Protein AF-A0A7X9Q4H8-F1 (afdb_monomer_lite)

pLDDT: mean 90.02, std 9.73, range [53.22, 97.94]

Foldseek 3Di:
DDDDDPPPPDDDDPDDDDFDVVCVVVVHGRVVVVVVVVVVVCCVPVNDDDDDDDDDDDDD

Secondary structure (DSSP, 8-state):
--PPP-TTT----SS-----HHHHTTT--HHHHHHHHHHHHHHHHS---PPPPPPPP---

Radius of gyration: 21.09 Å; chains: 1; bounding box: 40×35×61 Å

Structure (mmCIF, N/CA/C/O backbone):
data_AF-A0A7X9Q4H8-F1
#
_entry.id   AF-A0A7X9Q4H8-F1
#
loop_
_atom_site.group_PDB
_atom_site.id
_atom_site.type_symbol
_atom_site.label_atom_id
_atom_site.label_alt_id
_atom_site.label_comp_id
_atom_site.label_asym_id
_atom_site.label_entity_id
_atom_site.label_seq_id
_atom_site.pdbx_PDB_ins_code
_atom_site.Cartn_x
_atom_site.Cartn_y
_atom_site.Cartn_z
_atom_site.occupancy
_atom_site.B_iso_or_equiv
_atom_site.auth_seq_id
_atom_site.auth_comp_id
_atom_site.auth_asym_id
_atom_site.auth_atom_id
_atom_site.pdbx_PDB_model_num
ATOM 1 N N . ASP A 1 1 ? -9.128 -28.479 10.365 1.00 53.22 1 ASP A N 1
ATOM 2 C CA . ASP A 1 1 ? -8.827 -28.705 8.936 1.00 53.22 1 ASP A CA 1
ATOM 3 C C . ASP A 1 1 ? -7.581 -27.947 8.507 1.00 53.22 1 ASP A C 1
ATOM 5 O O . ASP A 1 1 ? -7.660 -26.867 7.936 1.00 53.22 1 ASP A O 1
ATOM 9 N N . GLY A 1 2 ? -6.407 -28.475 8.862 1.00 53.22 2 GLY A N 1
ATOM 10 C CA . GLY A 1 2 ? -5.131 -27.844 8.528 1.00 53.22 2 GLY A CA 1
ATOM 11 C C . GLY A 1 2 ? -4.777 -28.096 7.067 1.00 53.22 2 GLY A C 1
ATOM 12 O O . GLY A 1 2 ? -4.318 -29.183 6.728 1.00 53.22 2 GLY A O 1
ATOM 13 N N . LYS A 1 3 ? -4.995 -27.105 6.197 1.00 74.69 3 LYS A N 1
ATOM 14 C CA . LYS A 1 3 ? -4.365 -27.090 4.874 1.00 74.69 3 LYS A CA 1
ATOM 15 C C . LYS A 1 3 ? -2.870 -26.867 5.075 1.00 74.69 3 LYS A C 1
ATOM 17 O O . LYS A 1 3 ? -2.465 -25.841 5.615 1.00 74.69 3 LYS A O 1
ATOM 22 N N . TRP A 1 4 ? -2.071 -27.840 4.657 1.00 73.00 4 TRP A N 1
ATOM 23 C CA . TRP A 1 4 ? -0.622 -27.702 4.603 1.00 73.00 4 TRP A CA 1
ATOM 24 C C . TRP A 1 4 ? -0.244 -26.568 3.650 1.00 73.00 4 TRP A C 1
ATOM 26 O O . TRP A 1 4 ? -0.864 -26.402 2.595 1.00 73.00 4 TRP A O 1
ATOM 36 N N . PHE A 1 5 ? 0.762 -25.784 4.032 1.00 75.88 5 PHE A N 1
ATOM 37 C CA . PHE A 1 5 ? 1.342 -24.787 3.139 1.00 75.88 5 PHE A CA 1
ATOM 38 C C . PHE A 1 5 ? 1.956 -25.496 1.921 1.00 75.88 5 PHE A C 1
ATOM 40 O O . PHE A 1 5 ? 2.461 -26.615 2.034 1.00 75.88 5 PHE A O 1
ATOM 47 N N . ARG A 1 6 ? 1.883 -24.868 0.744 1.00 80.81 6 ARG A N 1
ATOM 48 C CA . ARG A 1 6 ? 2.469 -25.419 -0.484 1.00 80.81 6 ARG A CA 1
ATOM 49 C C . ARG A 1 6 ? 3.984 -25.199 -0.448 1.00 80.81 6 ARG A C 1
ATOM 51 O O . ARG A 1 6 ? 4.475 -24.161 -0.887 1.00 80.81 6 ARG A O 1
ATOM 58 N N . GLU A 1 7 ? 4.710 -26.162 0.114 1.00 84.06 7 GLU A N 1
ATOM 59 C CA . GLU A 1 7 ? 6.172 -26.130 0.194 1.00 84.06 7 GLU A CA 1
ATOM 60 C C . GLU A 1 7 ? 6.801 -25.993 -1.201 1.00 84.06 7 GLU A C 1
ATOM 62 O O . GLU A 1 7 ? 6.445 -26.715 -2.129 1.00 84.06 7 GLU A O 1
ATOM 67 N N . GLY A 1 8 ? 7.689 -25.006 -1.363 1.00 86.81 8 GLY A N 1
ATOM 68 C CA . GLY A 1 8 ? 8.336 -24.674 -2.638 1.00 86.81 8 GLY A CA 1
ATOM 69 C C . GLY A 1 8 ? 7.579 -23.706 -3.565 1.00 86.81 8 GLY A C 1
ATOM 70 O O . GLY A 1 8 ? 8.163 -23.288 -4.558 1.00 86.81 8 GLY A O 1
ATOM 71 N N .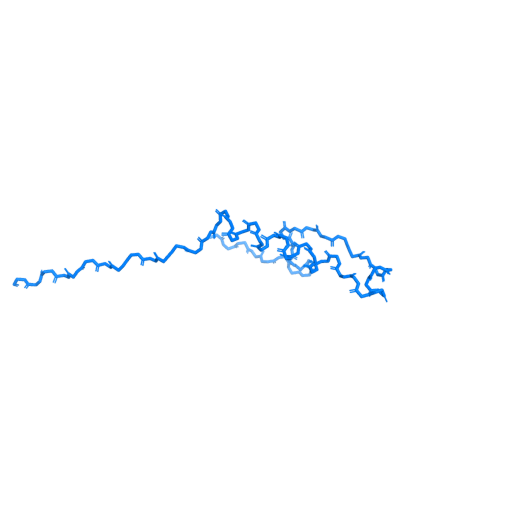 HIS A 1 9 ? 6.331 -23.315 -3.260 1.00 88.19 9 HIS A N 1
ATOM 72 C CA . HIS A 1 9 ? 5.552 -22.342 -4.062 1.00 88.19 9 HIS A CA 1
ATOM 73 C C . HIS A 1 9 ? 5.711 -20.894 -3.571 1.00 88.19 9 HIS A C 1
ATOM 75 O O . HIS A 1 9 ? 5.674 -19.958 -4.360 1.00 88.19 9 HIS A O 1
ATOM 81 N N . GLY A 1 10 ? 5.928 -20.712 -2.265 1.00 87.00 10 GLY A N 1
ATOM 82 C CA . GLY A 1 10 ? 5.915 -19.395 -1.628 1.00 87.00 10 GLY A CA 1
ATOM 83 C C . GLY A 1 10 ? 4.510 -18.984 -1.183 1.00 87.00 10 GLY A C 1
ATOM 84 O O . GLY A 1 10 ? 3.647 -19.835 -0.954 1.00 87.00 10 GLY A O 1
ATOM 85 N N . VAL A 1 11 ? 4.300 -17.680 -1.005 1.00 88.56 11 VAL A N 1
ATOM 86 C CA . VAL A 1 11 ? 3.008 -17.094 -0.628 1.00 88.56 11 VAL A CA 1
ATOM 87 C C . VAL A 1 11 ? 2.558 -16.202 -1.769 1.00 88.56 11 VAL A C 1
ATOM 89 O O . VAL A 1 11 ? 3.287 -15.289 -2.152 1.00 88.56 11 VAL A O 1
ATOM 92 N N . ASP A 1 12 ? 1.371 -16.483 -2.300 1.00 91.94 12 ASP A N 1
ATOM 93 C CA . ASP A 1 12 ? 0.775 -15.648 -3.336 1.00 91.94 12 ASP A CA 1
ATOM 94 C C . ASP A 1 12 ? 0.440 -14.267 -2.749 1.00 91.94 12 ASP A C 1
ATOM 96 O O . ASP A 1 12 ? -0.061 -14.189 -1.620 1.00 91.94 12 ASP A O 1
ATOM 100 N N . PRO A 1 13 ? 0.712 -13.172 -3.476 1.00 94.12 13 PRO A N 1
ATOM 101 C CA . PRO A 1 13 ? 0.329 -11.849 -3.018 1.00 94.12 13 PRO A CA 1
ATOM 102 C C . PRO A 1 13 ? -1.193 -11.683 -3.084 1.00 94.12 13 PRO A C 1
ATOM 104 O O . PRO A 1 13 ? -1.849 -12.156 -4.010 1.00 94.12 13 PRO A O 1
ATOM 107 N N . ASP A 1 14 ? -1.762 -10.929 -2.142 1.00 94.81 14 ASP A N 1
ATOM 108 C CA . ASP A 1 14 ? -3.175 -10.529 -2.221 1.00 94.81 14 ASP A CA 1
ATOM 109 C C . ASP A 1 14 ? -3.436 -9.590 -3.414 1.00 94.81 14 ASP A C 1
ATOM 111 O O . ASP A 1 14 ? -4.549 -9.510 -3.937 1.00 94.81 14 ASP A O 1
ATOM 115 N N . ILE A 1 15 ? -2.406 -8.838 -3.814 1.00 96.25 15 ILE A N 1
ATOM 116 C CA . ILE A 1 15 ? -2.427 -7.865 -4.904 1.00 96.25 15 ILE A CA 1
ATOM 117 C C . ILE A 1 15 ? -1.135 -8.040 -5.702 1.00 96.25 15 ILE A C 1
ATOM 119 O O . ILE A 1 15 ? -0.063 -7.670 -5.228 1.00 96.25 15 ILE A O 1
ATOM 123 N N . GLU A 1 16 ? -1.240 -8.582 -6.914 1.00 96.44 16 GLU A N 1
ATOM 124 C CA . GLU A 1 16 ? -0.109 -8.650 -7.842 1.00 96.44 16 GLU A CA 1
ATOM 125 C C . GLU A 1 16 ? 0.250 -7.250 -8.359 1.00 96.44 16 GLU A C 1
ATOM 127 O O . GLU A 1 16 ? -0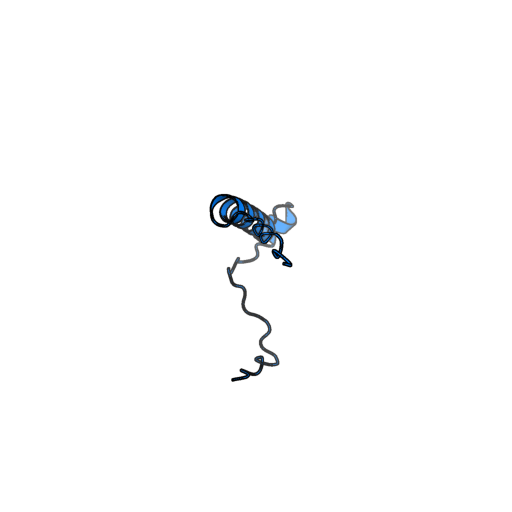.618 -6.461 -8.755 1.00 96.44 16 GLU A O 1
ATOM 132 N N . VAL A 1 17 ? 1.546 -6.939 -8.335 1.00 96.69 17 VAL A N 1
ATOM 133 C CA . VAL A 1 17 ? 2.120 -5.714 -8.893 1.00 96.69 17 VAL A CA 1
ATOM 134 C C . VAL A 1 17 ? 3.354 -6.110 -9.687 1.00 96.69 17 VAL A C 1
ATOM 136 O O . VAL A 1 17 ? 4.331 -6.586 -9.113 1.00 96.69 17 VAL A O 1
ATOM 139 N N . ASP A 1 18 ? 3.296 -5.923 -11.002 1.00 96.75 18 ASP A N 1
ATOM 140 C CA . ASP A 1 18 ? 4.437 -6.196 -11.868 1.00 96.75 18 ASP A CA 1
ATOM 141 C C . ASP A 1 18 ? 5.583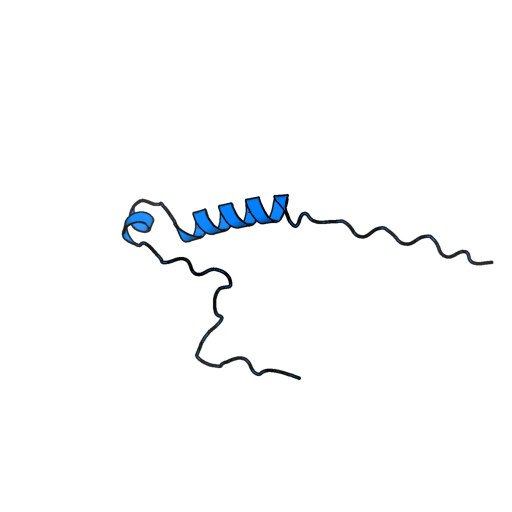 -5.231 -11.554 1.00 96.75 18 ASP A C 1
ATOM 143 O O . ASP A 1 18 ? 5.398 -4.013 -11.506 1.00 96.75 18 ASP A O 1
ATOM 147 N N . GLU A 1 19 ? 6.781 -5.781 -11.370 1.00 95.12 19 GLU A N 1
ATOM 148 C CA . GLU A 1 19 ? 7.986 -4.987 -11.150 1.00 95.12 19 GLU A CA 1
ATOM 149 C C . GLU A 1 19 ? 8.415 -4.265 -12.436 1.00 95.12 19 GLU A C 1
ATOM 151 O O . GLU A 1 19 ? 8.383 -4.830 -13.533 1.00 95.12 19 GLU A O 1
ATOM 156 N N . ASN A 1 20 ? 8.892 -3.026 -12.301 1.00 97.06 20 ASN A N 1
ATOM 157 C CA . ASN A 1 20 ? 9.438 -2.253 -13.410 1.00 97.06 20 ASN A CA 1
ATOM 158 C C . ASN A 1 20 ? 10.838 -1.732 -13.077 1.00 97.06 20 ASN A C 1
ATOM 160 O O . ASN A 1 20 ? 11.024 -0.625 -12.571 1.00 97.06 20 ASN A O 1
ATOM 164 N N . LEU A 1 21 ? 11.845 -2.510 -13.474 1.00 96.38 21 LEU A N 1
ATOM 165 C CA . LEU A 1 21 ? 13.252 -2.195 -13.225 1.00 96.38 21 LEU A CA 1
ATOM 166 C C . LEU A 1 21 ? 13.711 -0.875 -13.870 1.00 96.38 21 LEU A C 1
ATOM 168 O O . LEU A 1 21 ? 14.634 -0.240 -13.363 1.00 96.38 21 LEU A O 1
ATOM 172 N N . ALA A 1 22 ? 13.085 -0.441 -14.971 1.00 97.75 22 ALA A N 1
ATOM 173 C CA . ALA A 1 22 ? 13.428 0.826 -15.615 1.00 97.75 22 ALA A CA 1
ATOM 174 C C . ALA A 1 22 ? 12.958 2.036 -14.794 1.00 97.75 22 ALA A C 1
ATOM 176 O O . ALA A 1 22 ? 13.644 3.058 -14.770 1.00 97.75 22 ALA A O 1
ATOM 177 N N . GLU A 1 23 ? 11.816 1.922 -14.118 1.00 97.94 23 GLU A N 1
ATOM 178 C CA . GLU A 1 23 ? 11.326 2.938 -13.182 1.00 97.94 23 GLU A CA 1
ATOM 179 C C . GLU A 1 23 ? 12.077 2.867 -11.850 1.00 97.94 23 GLU A C 1
ATOM 181 O O . GLU A 1 23 ? 12.529 3.903 -11.356 1.00 97.94 23 GLU A O 1
ATOM 186 N N . MET A 1 24 ? 12.357 1.659 -11.352 1.00 96.19 24 MET A N 1
ATOM 187 C CA . MET A 1 24 ? 13.171 1.464 -10.152 1.00 96.19 24 MET A CA 1
ATOM 188 C C . MET A 1 24 ? 14.557 2.108 -10.303 1.00 96.19 24 MET A C 1
ATOM 190 O O . MET A 1 24 ? 15.025 2.803 -9.403 1.00 96.19 24 MET A O 1
ATOM 194 N N . ALA A 1 25 ? 15.195 1.965 -11.470 1.00 97.25 25 ALA A N 1
ATOM 195 C CA . ALA A 1 25 ? 16.482 2.598 -11.767 1.00 97.25 25 ALA A CA 1
ATOM 196 C C . ALA A 1 25 ? 16.430 4.140 -11.755 1.00 97.25 25 ALA A C 1
ATOM 198 O O . ALA A 1 25 ? 17.459 4.787 -11.562 1.00 97.25 25 ALA A O 1
ATOM 199 N N . LYS A 1 26 ? 15.246 4.735 -11.943 1.00 97.69 26 LYS A N 1
ATOM 200 C CA . LYS A 1 26 ? 15.004 6.183 -11.823 1.00 97.69 26 LYS A CA 1
ATOM 201 C C . LYS A 1 26 ? 14.601 6.600 -10.403 1.00 97.69 26 LYS A C 1
ATOM 203 O O . LYS A 1 26 ? 14.406 7.789 -10.167 1.00 97.69 26 LYS A O 1
ATOM 208 N N . GLY A 1 27 ? 14.490 5.650 -9.473 1.00 96.81 27 GLY A N 1
ATOM 209 C CA . GLY A 1 27 ? 14.039 5.869 -8.098 1.00 96.81 27 GLY A CA 1
ATOM 210 C C . GLY A 1 27 ? 12.519 5.822 -7.911 1.00 96.81 27 GLY A C 1
ATOM 211 O O . GLY A 1 27 ? 12.046 6.178 -6.835 1.00 96.81 27 GLY A O 1
ATOM 212 N N . ASN A 1 28 ? 11.764 5.392 -8.925 1.00 97.44 28 ASN A N 1
ATOM 213 C CA . ASN A 1 28 ? 10.311 5.243 -8.859 1.00 97.44 28 ASN A CA 1
ATOM 214 C C . ASN A 1 28 ? 9.962 3.770 -8.605 1.00 97.44 28 ASN A C 1
ATOM 216 O O . ASN A 1 28 ? 10.134 2.930 -9.486 1.00 97.44 28 ASN A O 1
ATOM 220 N N . ASP A 1 29 ? 9.469 3.453 -7.410 1.00 97.88 29 ASP A N 1
ATOM 221 C CA . ASP A 1 29 ? 9.099 2.088 -7.030 1.00 97.88 29 ASP A CA 1
ATOM 222 C C . ASP A 1 29 ? 7.582 1.888 -7.147 1.00 97.88 29 ASP A C 1
ATOM 224 O O . ASP A 1 29 ? 6.786 2.406 -6.356 1.00 97.88 29 ASP A O 1
ATOM 228 N N . VAL A 1 30 ? 7.185 1.110 -8.154 1.00 97.31 30 VAL A N 1
ATOM 229 C CA . VAL A 1 30 ? 5.778 0.851 -8.483 1.00 97.31 30 VAL A CA 1
ATOM 230 C C . VAL A 1 30 ? 5.053 0.042 -7.403 1.00 97.31 30 VAL A C 1
ATOM 232 O O . VAL A 1 30 ? 3.843 0.208 -7.217 1.00 97.31 30 VAL A O 1
ATOM 235 N N . GLN A 1 31 ? 5.772 -0.803 -6.658 1.00 97.69 31 GLN A N 1
ATOM 236 C CA . GLN A 1 31 ? 5.196 -1.598 -5.578 1.00 97.69 31 GLN A CA 1
ATOM 237 C C . GLN A 1 31 ? 4.936 -0.730 -4.345 1.00 97.69 31 GLN A C 1
ATOM 239 O O . GLN A 1 31 ? 3.861 -0.821 -3.745 1.00 97.69 31 GLN A O 1
ATOM 244 N N . LEU A 1 32 ? 5.864 0.168 -3.999 1.00 97.81 32 LEU A N 1
ATOM 245 C CA . LEU A 1 32 ? 5.676 1.122 -2.904 1.00 97.81 32 LEU A CA 1
ATOM 246 C C . LEU A 1 32 ? 4.522 2.091 -3.182 1.00 97.81 32 LEU A C 1
ATOM 248 O O . LEU A 1 32 ? 3.686 2.318 -2.302 1.00 97.81 32 LEU A O 1
ATOM 252 N N . ASP A 1 33 ? 4.415 2.609 -4.405 1.00 97.56 33 ASP A N 1
ATOM 253 C CA . ASP A 1 33 ? 3.315 3.499 -4.790 1.00 97.56 33 ASP A CA 1
ATOM 254 C C . ASP A 1 33 ? 1.952 2.800 -4.703 1.00 97.56 33 ASP A C 1
ATOM 256 O O . ASP A 1 33 ? 0.969 3.367 -4.190 1.00 97.56 33 ASP A O 1
ATOM 260 N N . ARG A 1 34 ? 1.883 1.532 -5.136 1.00 97.81 34 ARG A N 1
ATOM 261 C CA . ARG A 1 34 ? 0.673 0.724 -4.968 1.00 97.81 34 ARG A CA 1
ATOM 262 C C . ARG A 1 34 ? 0.359 0.499 -3.492 1.00 97.81 34 ARG A C 1
ATOM 264 O O . ARG A 1 34 ? -0.785 0.715 -3.087 1.00 97.81 34 ARG A O 1
ATOM 271 N N . ALA A 1 35 ? 1.351 0.144 -2.678 1.00 97.69 35 ALA A N 1
ATOM 272 C CA . ALA A 1 35 ? 1.169 -0.074 -1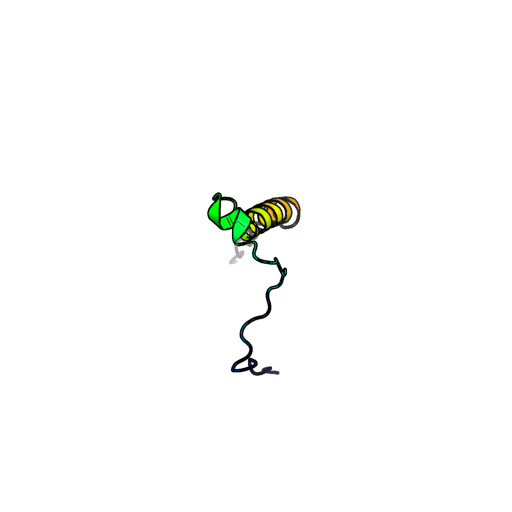.245 1.00 97.69 35 ALA A CA 1
ATOM 273 C C . ALA A 1 35 ? 0.619 1.177 -0.539 1.00 97.69 35 ALA A C 1
ATOM 275 O O . ALA A 1 35 ? -0.346 1.091 0.223 1.00 97.69 35 ALA A O 1
ATOM 276 N N . ILE A 1 36 ? 1.160 2.363 -0.841 1.00 97.88 36 ILE A N 1
ATOM 277 C CA . ILE A 1 36 ? 0.680 3.635 -0.277 1.00 97.88 36 ILE A CA 1
ATOM 278 C C . ILE A 1 36 ? -0.782 3.887 -0.662 1.00 97.88 36 ILE A C 1
ATOM 280 O O . ILE A 1 36 ? -1.576 4.344 0.169 1.00 97.88 36 ILE A O 1
ATOM 284 N N . THR A 1 37 ? -1.148 3.598 -1.911 1.00 97.56 37 THR A N 1
ATOM 285 C CA . THR A 1 37 ? -2.521 3.761 -2.403 1.00 97.56 37 THR A CA 1
ATOM 286 C C . THR A 1 37 ? -3.487 2.866 -1.632 1.00 97.56 37 THR A C 1
ATOM 288 O O . THR A 1 37 ? -4.510 3.344 -1.135 1.00 97.56 37 THR A O 1
ATOM 291 N N . GLU A 1 38 ? -3.137 1.595 -1.451 1.00 96.75 38 GLU A N 1
ATOM 292 C CA . GLU A 1 38 ? -3.992 0.645 -0.742 1.00 96.75 38 GLU A CA 1
ATOM 293 C C . GLU A 1 38 ? -4.099 0.950 0.749 1.00 96.75 38 GLU A C 1
ATOM 295 O O . GLU A 1 38 ? -5.194 0.893 1.306 1.00 96.75 38 GLU A O 1
ATOM 300 N N . ILE A 1 39 ? -3.013 1.387 1.393 1.00 95.19 39 ILE A N 1
ATOM 301 C CA . ILE A 1 39 ? -3.055 1.830 2.792 1.00 95.19 39 ILE A CA 1
ATOM 302 C C . ILE A 1 39 ? -3.994 3.031 2.944 1.00 95.19 39 ILE A C 1
ATOM 304 O O . ILE A 1 39 ? -4.840 3.046 3.839 1.00 95.19 39 ILE A O 1
ATOM 308 N N . LYS A 1 40 ? -3.915 4.026 2.050 1.00 95.88 40 LYS A N 1
ATOM 309 C CA . LYS A 1 40 ? -4.831 5.180 2.071 1.00 95.88 40 LYS A CA 1
ATOM 310 C C . LYS A 1 40 ? -6.291 4.757 1.892 1.00 95.88 40 LYS A C 1
ATOM 312 O O . LYS A 1 40 ? -7.167 5.329 2.543 1.00 95.88 40 LYS A O 1
ATOM 317 N N . ASN A 1 41 ? -6.565 3.767 1.045 1.00 95.81 41 ASN A N 1
ATOM 318 C CA . ASN A 1 41 ? -7.909 3.214 0.867 1.00 95.81 41 ASN A CA 1
ATOM 319 C C . ASN A 1 41 ? -8.376 2.442 2.109 1.00 95.81 41 ASN A C 1
ATOM 321 O O . ASN A 1 41 ? -9.507 2.625 2.562 1.00 95.81 41 ASN A O 1
ATOM 325 N N . ALA A 1 42 ? -7.504 1.624 2.698 1.00 93.62 42 ALA A N 1
ATOM 326 C CA . ALA A 1 42 ? -7.789 0.862 3.907 1.00 93.62 42 ALA A CA 1
ATOM 327 C C . ALA A 1 42 ? -8.087 1.780 5.097 1.00 93.62 42 ALA A C 1
ATOM 329 O O . ALA A 1 42 ? -9.052 1.541 5.813 1.00 93.62 42 ALA A O 1
ATOM 330 N N . LEU A 1 43 ? -7.347 2.877 5.266 1.00 92.06 43 LEU A N 1
ATOM 331 C CA . LEU A 1 43 ? -7.616 3.857 6.322 1.00 92.06 43 LEU A CA 1
ATOM 332 C C . LEU A 1 43 ? -9.001 4.504 6.189 1.00 92.06 43 LEU A C 1
ATOM 334 O O . LEU A 1 43 ? -9.652 4.762 7.198 1.00 92.06 43 LEU A O 1
ATOM 338 N N . LYS A 1 44 ? -9.471 4.737 4.957 1.00 91.12 44 LYS A N 1
ATOM 339 C CA . LYS A 1 44 ? -10.809 5.293 4.698 1.00 91.12 44 LYS A CA 1
ATOM 340 C C . LYS A 1 44 ? -11.925 4.271 4.924 1.00 91.12 44 LYS A C 1
ATOM 342 O O . LYS A 1 44 ? -12.969 4.624 5.459 1.00 91.12 44 LYS A O 1
ATOM 347 N N . ASN A 1 45 ? -11.709 3.023 4.507 1.00 92.50 45 ASN A N 1
ATOM 348 C CA . ASN A 1 45 ? -12.776 2.019 4.399 1.00 92.50 45 ASN A CA 1
ATOM 349 C C . ASN A 1 45 ? -12.789 0.990 5.542 1.00 92.50 45 ASN A C 1
ATOM 351 O O . ASN A 1 45 ? -13.807 0.351 5.791 1.00 92.50 45 ASN A O 1
ATOM 355 N N . LYS A 1 46 ? -11.652 0.791 6.209 1.00 86.88 46 LYS A N 1
ATOM 356 C CA . LYS A 1 46 ? -11.407 -0.205 7.264 1.00 86.88 46 LYS A CA 1
ATOM 357 C C . LYS A 1 46 ? -10.604 0.425 8.407 1.00 86.88 46 LYS A C 1
ATOM 359 O O . LYS A 1 46 ? -9.621 -0.142 8.881 1.00 86.88 46 LYS A O 1
ATOM 364 N N . GLY A 1 47 ? 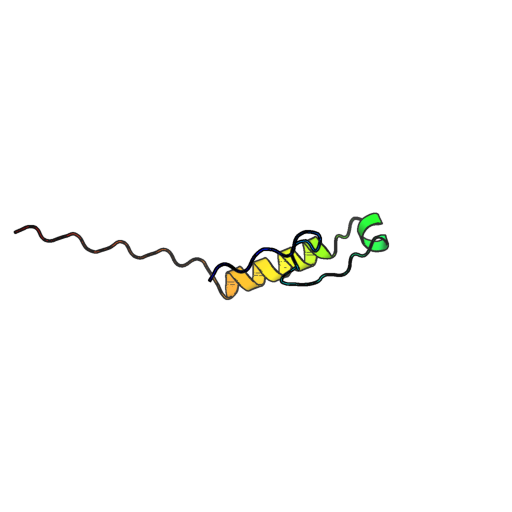-11.006 1.629 8.811 1.00 78.44 47 GLY A N 1
ATOM 365 C CA . GLY A 1 47 ? -10.389 2.332 9.931 1.00 78.44 47 GLY A CA 1
ATOM 366 C C . GLY A 1 47 ? -10.391 1.485 11.206 1.00 78.44 47 GLY A C 1
ATOM 367 O O . GLY A 1 47 ? -11.284 0.664 11.430 1.00 78.44 47 GLY A O 1
ATOM 368 N N . TYR A 1 48 ? -9.373 1.678 12.042 1.00 84.94 48 TYR A N 1
ATOM 369 C CA . TYR A 1 48 ? -9.298 1.019 13.339 1.00 84.94 48 TYR A CA 1
ATOM 370 C C . TYR A 1 48 ? -10.460 1.477 14.226 1.00 84.94 48 TYR A C 1
ATOM 372 O O . TYR A 1 48 ? -10.570 2.657 14.557 1.00 84.94 48 TYR A O 1
ATOM 380 N N . ASN A 1 49 ? -11.296 0.528 14.639 1.00 82.94 49 ASN A N 1
ATOM 381 C CA . ASN A 1 49 ? -12.319 0.754 15.648 1.00 82.94 49 ASN A CA 1
ATOM 382 C C . ASN A 1 49 ? -11.808 0.204 16.974 1.00 82.94 49 ASN A C 1
ATOM 384 O O . ASN A 1 49 ? -11.637 -1.007 17.122 1.00 82.94 49 ASN A O 1
ATOM 388 N N . ALA A 1 50 ? -11.552 1.096 17.931 1.00 86.69 50 ALA A N 1
ATOM 389 C CA . ALA A 1 50 ? -11.159 0.677 19.265 1.00 86.69 50 ALA A CA 1
ATOM 390 C C . ALA A 1 50 ? -12.284 -0.163 19.897 1.00 86.69 50 ALA A C 1
ATOM 392 O O . ALA A 1 50 ? -13.454 0.224 19.805 1.00 86.69 50 ALA A O 1
ATOM 393 N N . PRO A 1 51 ? -11.963 -1.298 20.542 1.00 88.81 51 PRO A N 1
ATOM 394 C CA . PRO A 1 51 ? -12.968 -2.057 21.266 1.00 88.81 51 PRO A CA 1
ATOM 395 C C . PRO A 1 51 ? -13.524 -1.207 22.412 1.00 88.81 51 PRO A C 1
ATOM 397 O O . PRO A 1 51 ? -12.785 -0.494 23.094 1.00 88.81 51 PRO A O 1
ATOM 400 N N . VAL A 1 52 ? -14.835 -1.291 22.632 1.00 91.31 52 VAL A N 1
ATOM 401 C CA . VAL A 1 52 ? -15.476 -0.622 23.766 1.00 91.31 52 VAL A CA 1
ATOM 402 C C . VAL A 1 52 ? -15.043 -1.332 25.045 1.00 91.31 52 VAL A C 1
ATOM 404 O O . VAL A 1 52 ? -15.066 -2.563 25.117 1.00 91.31 52 VAL A O 1
ATOM 407 N N . THR A 1 53 ? -14.644 -0.569 26.060 1.00 90.00 53 THR A N 1
ATOM 408 C CA . THR A 1 53 ? -14.356 -1.137 27.377 1.00 90.00 53 THR A CA 1
ATOM 409 C C . THR A 1 53 ? -15.633 -1.754 27.960 1.00 90.00 53 THR A C 1
ATOM 411 O O . THR A 1 53 ? -16.685 -1.108 27.941 1.00 90.00 53 THR A O 1
ATOM 414 N N . PRO A 1 54 ? -15.589 -2.999 28.471 1.00 91.50 54 PRO A N 1
ATOM 415 C CA . PRO A 1 54 ? -16.768 -3.623 29.055 1.00 91.50 54 PRO A CA 1
ATOM 416 C C . PRO A 1 54 ? -17.229 -2.856 30.300 1.00 91.50 54 PRO A C 1
ATOM 418 O O . PRO A 1 54 ? -16.431 -2.225 30.997 1.00 91.50 54 PRO A O 1
ATOM 421 N N . ALA A 1 55 ? -18.531 -2.919 30.585 1.00 91.19 55 ALA A N 1
ATOM 422 C CA . ALA A 1 55 ? -19.086 -2.344 31.805 1.00 91.19 55 ALA A CA 1
ATOM 423 C C . ALA A 1 55 ? -18.517 -3.048 33.048 1.00 91.19 55 ALA A C 1
ATOM 425 O O . ALA A 1 55 ? -18.227 -4.244 33.022 1.00 91.19 55 ALA A O 1
ATOM 426 N N . TYR A 1 56 ? -18.386 -2.302 34.145 1.00 87.69 56 TYR A N 1
ATOM 427 C CA . TYR A 1 56 ? -17.912 -2.852 35.412 1.00 87.69 56 TYR A CA 1
ATOM 428 C C . TYR A 1 56 ? -18.876 -3.926 35.943 1.00 87.69 56 TYR A C 1
ATOM 430 O O . TYR A 1 56 ? -20.095 -3.730 35.948 1.00 87.69 56 TYR A O 1
ATOM 438 N N . GLU A 1 57 ? -18.334 -5.047 36.424 1.00 87.06 57 GLU A N 1
ATOM 439 C CA . GLU A 1 57 ? -19.116 -6.100 37.078 1.00 87.06 57 GLU A CA 1
ATOM 440 C C . GLU A 1 57 ? -19.746 -5.561 38.371 1.00 87.06 57 GLU A C 1
ATOM 442 O O . GLU A 1 57 ? -19.039 -5.186 39.308 1.00 87.06 57 GLU A O 1
ATOM 447 N N . LYS A 1 58 ? -21.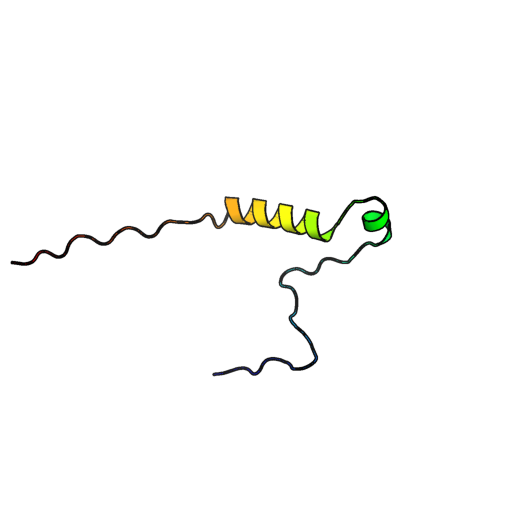082 -5.551 38.472 1.00 85.94 58 LYS A N 1
ATOM 448 C CA . LYS A 1 58 ? -21.746 -5.290 39.757 1.00 85.94 58 LYS A CA 1
ATOM 449 C C . LYS A 1 58 ? -21.562 -6.500 40.669 1.00 85.94 58 LYS A C 1
ATOM 451 O O . LYS A 1 58 ? -22.209 -7.526 40.473 1.00 85.94 58 LYS A O 1
ATOM 456 N N . ARG A 1 59 ? -20.687 -6.364 41.664 1.00 83.31 59 ARG A N 1
ATOM 457 C CA . ARG A 1 59 ? -20.540 -7.321 42.763 1.00 83.31 59 ARG A CA 1
ATOM 458 C C . ARG A 1 59 ? -21.438 -6.860 43.906 1.00 83.31 59 ARG A C 1
ATOM 460 O O . ARG A 1 59 ? -21.145 -5.843 44.530 1.00 83.31 59 ARG A O 1
ATOM 467 N N . ASN A 1 60 ? -22.559 -7.558 44.077 1.00 70.25 60 ASN A N 1
ATOM 468 C CA . ASN A 1 60 ? -23.433 -7.428 45.243 1.00 70.25 60 ASN A CA 1
ATOM 469 C C . ASN A 1 60 ? -22.906 -8.290 46.389 1.00 70.25 60 ASN A C 1
ATOM 471 O O . ASN A 1 60 ? -22.336 -9.363 46.082 1.00 70.25 60 ASN A O 1
#

Sequence (60 aa):
DGKWFREGHGVDPDIEVDENLAEMAKGNDVQLDRAITEIKNALKNKGYNAPVTPAYEKRN